Protein AF-A0A2E7HK68-F1 (afdb_monomer_lite)

Secondary structure (DSSP, 8-state):
-----TT------SSGGG-PPPPTHHHH-HHHHHHHHHHTGGGS------GGGG-STT-

Structure (mmCIF, N/CA/C/O backbone):
data_AF-A0A2E7HK68-F1
#
_entry.id   AF-A0A2E7HK68-F1
#
loop_
_atom_site.group_PDB
_atom_site.id
_atom_site.type_symbol
_atom_site.label_atom_id
_atom_site.label_alt_id
_atom_site.label_comp_id
_atom_site.label_asym_id
_atom_site.label_entity_id
_atom_site.label_seq_id
_atom_site.pdbx_PDB_ins_code
_atom_site.Cartn_x
_atom_site.Cartn_y
_atom_site.Cartn_z
_atom_site.occupancy
_atom_site.B_iso_or_equiv
_atom_site.auth_seq_id
_atom_site.auth_comp_id
_atom_site.auth_asym_id
_atom_site.auth_atom_id
_atom_site.pdbx_PDB_model_num
ATOM 1 N N . MET A 1 1 ? -11.047 -10.196 27.412 1.00 34.91 1 MET A N 1
ATOM 2 C CA . MET A 1 1 ? -12.141 -9.279 27.029 1.00 34.91 1 MET A CA 1
ATOM 3 C C . MET A 1 1 ? -11.718 -8.640 25.720 1.00 34.91 1 MET A C 1
ATOM 5 O O . MET A 1 1 ? -10.634 -8.078 25.706 1.00 34.91 1 MET A O 1
ATOM 9 N N . ASN A 1 2 ? -12.468 -8.814 24.625 1.00 52.66 2 ASN A N 1
ATOM 10 C CA . ASN A 1 2 ? -12.123 -8.163 23.356 1.00 52.66 2 ASN A CA 1
ATOM 11 C C . ASN A 1 2 ? -12.414 -6.671 23.498 1.00 52.66 2 ASN A C 1
ATOM 13 O O . ASN A 1 2 ? -13.575 -6.269 23.589 1.00 52.66 2 ASN A O 1
ATOM 17 N N . GLU A 1 3 ? -11.357 -5.875 23.578 1.00 56.81 3 GLU A N 1
ATOM 18 C CA . GLU A 1 3 ? -11.450 -4.428 23.491 1.00 56.81 3 GLU A CA 1
ATOM 19 C C . GLU A 1 3 ? -12.027 -4.075 22.118 1.00 56.81 3 GLU A C 1
ATOM 21 O O . GLU A 1 3 ? -11.511 -4.506 21.086 1.00 56.81 3 GLU A O 1
ATOM 26 N N . LYS A 1 4 ? -13.161 -3.367 22.099 1.00 63.53 4 LYS A N 1
ATOM 27 C CA . LYS A 1 4 ? -13.742 -2.886 20.847 1.00 63.53 4 LYS A CA 1
ATOM 28 C C . LYS A 1 4 ? -12.835 -1.786 20.314 1.00 63.53 4 LYS A C 1
ATOM 30 O O . LYS A 1 4 ? -12.759 -0.715 20.913 1.00 63.53 4 LYS A O 1
ATOM 35 N N . VAL A 1 5 ? -12.164 -2.046 19.197 1.00 71.12 5 VAL A N 1
ATOM 36 C CA . VAL A 1 5 ? -11.349 -1.031 18.532 1.00 71.12 5 VAL A CA 1
ATOM 37 C C . VAL A 1 5 ? -12.283 0.042 17.970 1.00 71.12 5 VAL A C 1
ATOM 39 O O . VAL A 1 5 ? -13.321 -0.262 17.377 1.00 71.12 5 VAL A O 1
ATOM 42 N N . ALA A 1 6 ? -11.946 1.313 18.189 1.00 74.31 6 ALA A N 1
ATOM 43 C CA . ALA A 1 6 ? -12.780 2.432 17.764 1.00 74.31 6 ALA A CA 1
ATOM 44 C C . ALA A 1 6 ? -13.092 2.365 16.255 1.00 74.31 6 ALA A C 1
ATOM 46 O O . ALA A 1 6 ? -12.197 2.193 15.425 1.00 74.31 6 ALA A O 1
ATOM 47 N N . GLY A 1 7 ? -14.373 2.519 15.906 1.00 75.88 7 GLY A N 1
ATOM 48 C CA . GLY A 1 7 ? -14.847 2.513 14.518 1.00 75.88 7 GLY A CA 1
ATOM 49 C C . GLY A 1 7 ? -15.163 1.133 13.926 1.00 75.88 7 GLY A C 1
ATOM 50 O O . GLY A 1 7 ? -15.494 1.064 12.746 1.00 75.88 7 GLY A O 1
ATOM 51 N N . GLU A 1 8 ? -15.094 0.044 14.697 1.00 84.50 8 GLU A N 1
ATOM 52 C CA . GLU A 1 8 ? -15.550 -1.275 14.233 1.00 84.50 8 GLU A CA 1
ATOM 53 C C . GLU A 1 8 ? -17.084 -1.384 14.217 1.00 84.50 8 GLU A C 1
ATOM 55 O O . GLU A 1 8 ? -17.743 -1.286 15.254 1.00 84.50 8 GLU A O 1
ATOM 60 N N . LEU A 1 9 ? -17.650 -1.616 13.026 1.00 83.31 9 LEU A N 1
ATOM 61 C CA . LEU A 1 9 ? -19.099 -1.752 12.796 1.00 83.31 9 LEU A CA 1
ATOM 62 C C . LEU A 1 9 ? -19.570 -3.210 12.648 1.00 83.31 9 LEU A C 1
ATOM 64 O O . LEU A 1 9 ? -20.768 -3.469 12.571 1.00 83.31 9 LEU A O 1
ATOM 68 N N . GLY A 1 10 ? -18.643 -4.167 12.638 1.00 83.25 10 GLY A N 1
ATOM 69 C CA . GLY A 1 10 ? -18.927 -5.593 12.492 1.00 83.25 10 GLY A CA 1
ATOM 70 C C . GLY A 1 10 ? -17.772 -6.337 11.816 1.00 83.25 10 GLY A C 1
ATOM 71 O O . GLY A 1 10 ? -16.851 -5.698 11.304 1.00 83.25 10 GLY A O 1
ATOM 72 N N . PRO A 1 11 ? -17.788 -7.680 11.831 1.00 83.12 11 PRO A N 1
ATOM 73 C CA . PRO A 1 11 ? -16.817 -8.487 11.101 1.00 83.12 11 PRO A CA 1
ATOM 74 C C . PRO A 1 11 ? -17.078 -8.450 9.587 1.00 83.12 11 PRO A C 1
ATOM 76 O O . PRO A 1 11 ? -18.153 -8.059 9.134 1.00 83.12 11 PRO A O 1
ATOM 79 N N . PHE A 1 12 ? -16.109 -8.929 8.806 1.00 85.25 12 PHE A N 1
ATOM 80 C CA . PHE A 1 12 ? -16.320 -9.228 7.390 1.00 85.25 12 PHE A CA 1
ATOM 81 C C . PHE A 1 12 ? -17.422 -10.289 7.226 1.00 85.25 12 PHE A C 1
ATOM 83 O O . PHE A 1 12 ? -17.457 -11.272 7.972 1.00 85.25 12 PHE A O 1
ATOM 90 N N . SER A 1 13 ? -18.309 -10.097 6.250 1.00 90.25 13 SER A N 1
ATOM 91 C CA . SER A 1 13 ? -19.413 -11.010 5.942 1.00 90.25 13 SER A CA 1
ATOM 92 C C . SER A 1 13 ? -19.482 -11.272 4.439 1.00 90.25 13 SER A C 1
ATOM 94 O O . SER A 1 13 ? -19.177 -10.406 3.624 1.00 90.25 13 SER A O 1
ATOM 96 N N . ASP A 1 14 ? -19.937 -12.467 4.075 1.00 92.50 14 ASP A N 1
ATOM 97 C CA . ASP A 1 14 ? -20.301 -12.860 2.712 1.00 92.50 14 ASP A CA 1
ATOM 98 C C . ASP A 1 14 ? -21.535 -12.112 2.168 1.00 92.50 14 ASP A C 1
ATOM 100 O O . ASP A 1 14 ? -21.785 -12.102 0.961 1.00 92.50 14 ASP A O 1
ATOM 104 N N . LYS A 1 15 ? -22.302 -11.448 3.038 1.00 93.62 15 LYS A N 1
ATOM 105 C CA . LYS A 1 15 ? -23.439 -10.605 2.667 1.00 93.62 15 LYS A CA 1
ATOM 106 C C . LYS A 1 15 ? -23.000 -9.152 2.590 1.00 93.62 15 LYS A C 1
ATOM 108 O O . LYS A 1 15 ? -22.727 -8.524 3.610 1.00 93.62 15 LYS A O 1
ATOM 113 N N . ALA A 1 16 ? -23.040 -8.577 1.388 1.00 88.94 16 ALA A N 1
ATOM 114 C CA . ALA A 1 16 ? -22.644 -7.185 1.155 1.00 88.94 16 ALA A CA 1
ATOM 115 C C . ALA A 1 16 ? -23.374 -6.182 2.073 1.00 88.94 16 ALA A C 1
ATOM 117 O O . ALA A 1 16 ? -22.758 -5.258 2.588 1.00 88.94 16 ALA A O 1
ATOM 118 N N . THR A 1 17 ? -24.662 -6.398 2.364 1.00 90.44 17 THR A N 1
ATOM 119 C CA . THR A 1 17 ? -25.459 -5.531 3.258 1.00 90.44 17 THR A CA 1
ATOM 120 C C . THR A 1 17 ? -25.067 -5.623 4.736 1.00 90.44 17 THR A C 1
ATOM 122 O O . THR A 1 17 ? -25.621 -4.902 5.561 1.00 90.44 17 THR A O 1
ATOM 125 N N . GLN A 1 18 ? -24.174 -6.548 5.087 1.00 89.38 18 GLN A N 1
ATOM 126 C CA . GLN A 1 18 ? -23.675 -6.7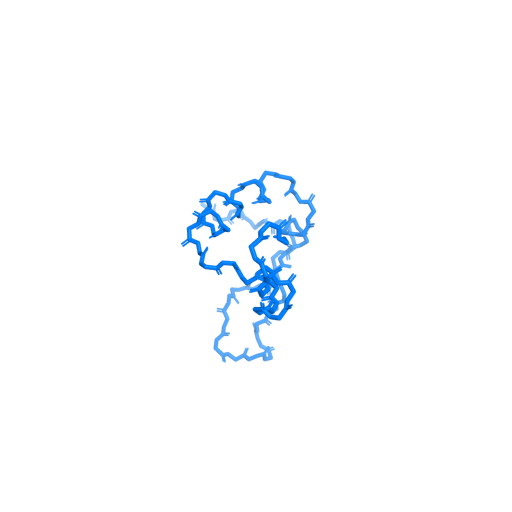86 6.443 1.00 89.38 18 GLN A CA 1
ATOM 127 C C . GLN A 1 18 ? -22.146 -6.654 6.521 1.00 89.38 18 GLN A C 1
ATOM 129 O O . GLN A 1 18 ? -21.581 -6.803 7.601 1.00 89.38 18 GLN A O 1
ATOM 134 N N . SER A 1 19 ? -21.480 -6.357 5.398 1.00 89.69 19 SER A N 1
ATOM 135 C CA . SER A 1 19 ? -20.040 -6.131 5.321 1.00 89.69 19 SER A CA 1
ATOM 136 C C . SER A 1 19 ? -19.767 -4.637 5.197 1.00 89.69 19 SER A C 1
ATOM 138 O O . SER A 1 19 ? -19.822 -4.060 4.112 1.00 89.69 19 SER A O 1
ATOM 140 N N . PHE A 1 20 ? -19.485 -4.003 6.330 1.00 90.19 20 PHE A N 1
ATOM 141 C CA . PHE A 1 20 ? -19.131 -2.588 6.375 1.00 90.19 20 PHE A CA 1
ATOM 142 C C . PHE A 1 20 ? -17.707 -2.354 5.853 1.00 90.19 20 PHE A C 1
ATOM 144 O O . PHE A 1 20 ? -16.891 -3.273 5.765 1.00 90.19 20 PHE A O 1
ATOM 151 N N . THR A 1 21 ? -17.400 -1.104 5.511 1.00 89.62 21 THR A N 1
ATOM 152 C CA . THR A 1 21 ? -16.032 -0.692 5.178 1.00 89.62 21 THR A CA 1
ATOM 153 C C . THR A 1 21 ? -15.094 -0.882 6.371 1.00 89.62 21 THR A C 1
ATOM 155 O O . THR A 1 21 ? -15.535 -0.901 7.522 1.00 89.62 21 THR A O 1
ATOM 158 N N . LEU A 1 22 ? -13.785 -0.949 6.108 1.00 90.19 22 LEU A N 1
ATOM 159 C CA . LEU A 1 22 ? -12.777 -1.009 7.169 1.00 90.19 22 LEU A CA 1
ATOM 160 C C . LEU A 1 22 ? -12.884 0.202 8.123 1.00 90.19 22 LEU A C 1
ATOM 162 O O . LEU A 1 22 ? -13.239 1.297 7.673 1.00 90.19 22 LEU A O 1
ATOM 166 N N . PRO A 1 23 ? -12.549 0.043 9.419 1.00 90.81 23 PRO A N 1
ATOM 167 C CA . PRO A 1 23 ? -12.433 1.161 10.354 1.00 90.81 23 PRO A CA 1
ATOM 168 C C . PRO A 1 23 ? -11.481 2.250 9.842 1.00 90.81 23 PRO A C 1
ATOM 170 O O . PRO A 1 23 ? -10.466 1.937 9.221 1.00 90.81 23 PRO A O 1
ATOM 173 N N . SER A 1 24 ? -11.751 3.519 10.175 1.00 92.12 24 SER A N 1
ATOM 174 C CA . SER A 1 24 ? -11.018 4.683 9.636 1.00 92.12 24 SER A CA 1
ATOM 175 C C . SER A 1 24 ? -9.491 4.565 9.710 1.00 92.12 24 SER A C 1
ATOM 177 O O . SER A 1 24 ? -8.809 5.017 8.796 1.00 92.12 24 SER A O 1
ATOM 179 N N . ARG A 1 25 ? -8.951 3.938 10.767 1.00 92.88 25 ARG A N 1
ATOM 180 C CA . ARG A 1 25 ? -7.502 3.759 10.954 1.00 92.88 25 ARG A CA 1
ATOM 181 C C . ARG A 1 25 ? -6.824 3.053 9.781 1.00 92.88 25 ARG A C 1
ATOM 183 O O . ARG A 1 25 ? -5.700 3.403 9.462 1.00 92.88 25 ARG A O 1
ATOM 190 N N . TYR A 1 26 ? -7.500 2.125 9.099 1.00 93.88 26 TYR A N 1
ATOM 191 C CA . TYR A 1 26 ? -6.921 1.430 7.943 1.00 93.88 26 TYR A CA 1
ATOM 192 C C . TYR A 1 26 ? -6.605 2.369 6.773 1.00 93.88 26 TYR A C 1
ATOM 194 O O . TYR A 1 26 ? -5.789 2.027 5.931 1.00 93.88 26 TYR A O 1
ATOM 202 N N . TYR A 1 27 ? -7.202 3.561 6.740 1.00 94.62 27 TYR A N 1
ATOM 203 C CA . TYR A 1 27 ? -6.934 4.563 5.710 1.00 94.62 27 TYR A CA 1
ATOM 204 C C . TYR A 1 27 ? -5.988 5.680 6.174 1.00 94.62 27 TYR A C 1
ATOM 206 O O . TYR A 1 27 ? -5.515 6.447 5.341 1.00 94.62 27 TYR A O 1
ATOM 214 N N . THR A 1 28 ? -5.738 5.824 7.483 1.00 95.38 28 THR A N 1
ATOM 215 C CA . THR A 1 28 ? -5.049 7.004 8.048 1.00 95.38 28 THR A CA 1
ATOM 216 C C . THR A 1 28 ? -3.863 6.687 8.954 1.00 95.38 28 THR A C 1
ATOM 218 O O . THR A 1 28 ? -3.053 7.572 9.209 1.00 95.38 28 THR A O 1
ATOM 221 N N . ASP A 1 29 ? -3.774 5.473 9.493 1.00 97.06 29 ASP A N 1
ATOM 222 C CA . ASP A 1 29 ? -2.711 5.068 10.410 1.00 97.06 29 ASP A CA 1
ATOM 223 C C . ASP A 1 29 ? -1.451 4.658 9.619 1.00 97.06 29 ASP A C 1
ATOM 225 O O . ASP A 1 29 ? -1.485 3.663 8.881 1.00 97.06 29 ASP A O 1
ATOM 229 N N . PRO A 1 30 ? -0.326 5.382 9.770 1.00 98.00 30 PRO A N 1
ATOM 230 C CA . PRO A 1 30 ? 0.900 5.084 9.036 1.00 98.00 30 PRO A CA 1
ATOM 231 C C . PRO A 1 30 ? 1.504 3.717 9.396 1.00 98.00 30 PRO A C 1
ATOM 233 O O . PRO A 1 30 ? 2.172 3.108 8.559 1.00 98.00 30 PRO A O 1
ATOM 236 N N . GLU A 1 31 ? 1.258 3.180 10.595 1.00 98.44 31 GLU A N 1
ATOM 237 C CA . GLU A 1 31 ? 1.764 1.856 10.979 1.00 98.44 31 GLU A CA 1
ATOM 238 C C . GLU A 1 31 ? 0.979 0.720 10.314 1.00 98.44 31 GLU A C 1
ATOM 240 O O . GLU A 1 31 ? 1.508 -0.373 10.083 1.00 98.44 31 GLU A O 1
ATOM 245 N N . ILE A 1 32 ? -0.300 0.943 9.998 1.00 97.50 32 ILE A N 1
ATOM 246 C CA . ILE A 1 32 ? -1.079 -0.003 9.189 1.00 97.50 32 ILE A CA 1
ATOM 247 C C . ILE A 1 32 ? -0.567 0.024 7.752 1.00 97.50 32 ILE A C 1
ATOM 249 O O . ILE A 1 32 ? -0.226 -1.036 7.227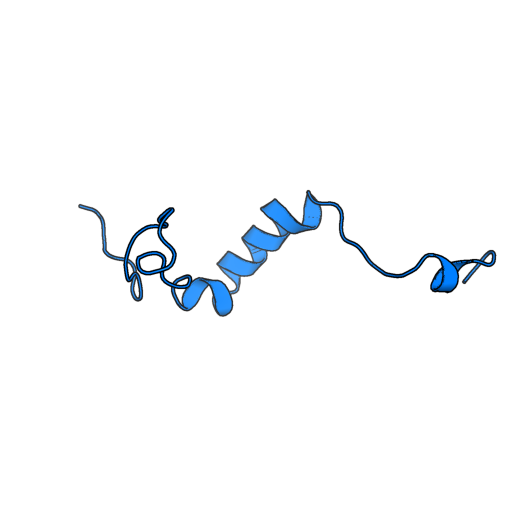 1.00 97.50 32 ILE A O 1
ATOM 253 N N . GLN A 1 33 ? -0.411 1.213 7.167 1.00 98.50 33 GLN A N 1
ATOM 254 C CA . GLN A 1 33 ? 0.127 1.367 5.813 1.00 98.50 33 GLN A CA 1
ATOM 255 C C . GLN A 1 33 ? 1.501 0.690 5.665 1.00 98.50 33 GLN A C 1
ATOM 257 O O . GLN A 1 33 ? 1.728 -0.062 4.716 1.00 98.50 33 GLN A O 1
ATOM 262 N N . ALA A 1 34 ? 2.417 0.904 6.615 1.00 98.69 34 ALA A N 1
ATOM 263 C CA . ALA A 1 34 ? 3.740 0.280 6.583 1.00 98.69 34 ALA A CA 1
ATOM 264 C C . ALA A 1 34 ? 3.651 -1.257 6.560 1.00 98.69 34 ALA A C 1
ATOM 266 O O . ALA A 1 34 ? 4.370 -1.920 5.812 1.00 98.69 34 ALA A O 1
ATOM 267 N N . ARG A 1 35 ? 2.721 -1.839 7.328 1.00 98.62 35 ARG A N 1
ATOM 268 C CA . ARG A 1 35 ? 2.478 -3.288 7.312 1.00 98.62 35 ARG A CA 1
ATOM 269 C C . ARG A 1 35 ? 1.879 -3.768 5.994 1.00 98.62 35 ARG A C 1
ATOM 271 O O . ARG A 1 35 ? 2.265 -4.838 5.531 1.00 98.62 35 ARG A O 1
ATOM 278 N N . GLU A 1 36 ? 0.979 -3.004 5.379 1.00 98.62 36 GLU A N 1
ATOM 279 C CA . GLU A 1 36 ?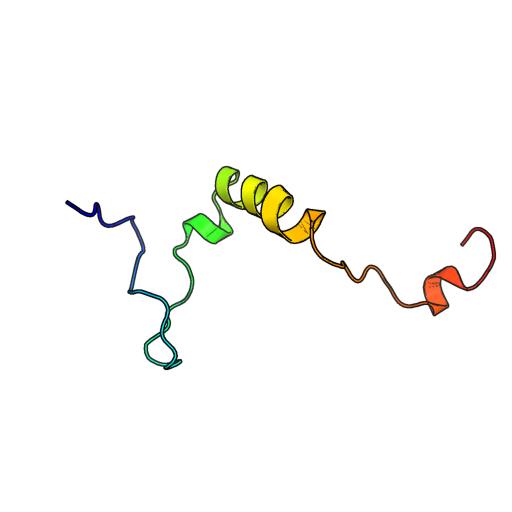 0.424 -3.326 4.057 1.00 98.62 36 GLU A CA 1
ATOM 280 C C . GLU A 1 36 ? 1.517 -3.352 2.980 1.00 98.62 36 GLU A C 1
ATOM 282 O O . GLU A 1 36 ? 1.551 -4.272 2.161 1.00 98.62 36 GLU A O 1
ATOM 287 N N . VAL A 1 37 ? 2.469 -2.412 3.021 1.00 98.50 37 VAL A N 1
ATOM 288 C CA . VAL A 1 37 ? 3.642 -2.408 2.128 1.00 98.50 37 VAL A CA 1
ATOM 289 C C . VAL A 1 37 ? 4.452 -3.699 2.262 1.00 98.50 37 VAL A C 1
ATOM 291 O O . VAL A 1 37 ? 4.728 -4.352 1.252 1.00 98.50 37 VAL A O 1
ATOM 294 N N . GLU A 1 38 ? 4.792 -4.111 3.486 1.00 98.75 38 GLU A N 1
ATOM 295 C CA . GLU A 1 38 ? 5.590 -5.325 3.718 1.00 98.75 38 GLU A CA 1
ATOM 296 C C . GLU A 1 38 ? 4.838 -6.627 3.417 1.00 98.75 38 GLU A C 1
ATOM 298 O O . GLU A 1 38 ? 5.430 -7.606 2.951 1.00 98.75 38 GLU A O 1
ATOM 303 N N . ALA A 1 39 ? 3.544 -6.679 3.726 1.00 98.56 39 ALA A N 1
ATOM 304 C CA . ALA A 1 39 ? 2.765 -7.909 3.644 1.00 98.56 39 ALA A CA 1
ATOM 305 C C . ALA A 1 39 ? 2.125 -8.130 2.271 1.00 98.56 39 ALA A C 1
ATOM 307 O O . ALA A 1 39 ? 1.978 -9.283 1.867 1.00 98.56 39 ALA A O 1
ATOM 308 N N . ILE A 1 40 ? 1.752 -7.058 1.571 1.00 98.50 40 ILE A N 1
ATOM 309 C CA . ILE A 1 40 ? 0.975 -7.124 0.331 1.00 98.50 40 ILE A CA 1
ATOM 310 C C . ILE A 1 40 ? 1.829 -6.646 -0.834 1.00 98.50 40 ILE A C 1
ATOM 312 O O . ILE A 1 40 ? 2.178 -7.451 -1.696 1.00 98.50 40 ILE A O 1
ATOM 316 N N . PHE A 1 41 ? 2.199 -5.365 -0.862 1.00 98.31 41 PHE A N 1
ATOM 317 C CA . PHE A 1 41 ? 2.782 -4.759 -2.063 1.00 98.31 41 PHE A CA 1
ATOM 318 C C . PHE A 1 41 ? 4.150 -5.354 -2.415 1.00 98.31 41 PHE A C 1
ATOM 320 O O . PHE A 1 41 ? 4.388 -5.700 -3.567 1.00 98.31 41 PHE A O 1
ATOM 327 N N . LYS A 1 42 ? 5.017 -5.601 -1.427 1.00 98.38 42 LYS A N 1
ATOM 328 C CA . LYS A 1 42 ? 6.314 -6.269 -1.647 1.00 98.38 42 LYS A CA 1
ATOM 329 C C . LYS A 1 42 ? 6.217 -7.758 -1.998 1.00 98.38 42 LYS A C 1
ATOM 331 O O . LYS A 1 42 ? 7.232 -8.373 -2.317 1.00 98.38 42 LYS A O 1
ATOM 336 N N . LYS A 1 43 ? 5.027 -8.355 -1.902 1.00 98.56 43 LYS A N 1
ATOM 337 C CA . LYS A 1 43 ? 4.793 -9.798 -2.088 1.00 98.56 43 LYS A CA 1
ATOM 338 C C . LYS A 1 43 ? 3.760 -10.101 -3.174 1.00 98.56 43 LYS A C 1
ATOM 340 O O . LYS A 1 43 ? 3.355 -11.251 -3.319 1.00 98.56 43 LYS A O 1
ATOM 345 N N . SER A 1 44 ? 3.346 -9.088 -3.931 1.00 98.50 44 SER A N 1
ATOM 346 C CA . SER A 1 44 ? 2.332 -9.199 -4.977 1.00 98.50 44 SER A CA 1
ATOM 347 C C . SER A 1 44 ? 2.882 -8.706 -6.307 1.00 98.50 44 SER A C 1
ATOM 349 O O . SER A 1 44 ? 3.762 -7.850 -6.355 1.00 98.50 44 SER A O 1
ATOM 351 N N . TRP A 1 45 ? 2.327 -9.220 -7.400 1.00 98.12 45 TRP A N 1
ATOM 352 C CA . TRP A 1 45 ? 2.547 -8.632 -8.716 1.00 98.12 45 TRP A CA 1
ATOM 353 C C . TRP A 1 45 ? 1.882 -7.255 -8.775 1.00 98.12 45 TRP A C 1
ATOM 355 O O . TRP A 1 45 ? 0.675 -7.143 -8.560 1.00 98.12 45 TRP A O 1
ATOM 365 N N . ILE A 1 46 ? 2.665 -6.216 -9.070 1.00 97.56 46 ILE A N 1
ATOM 366 C CA . ILE A 1 46 ? 2.176 -4.844 -9.241 1.00 97.56 46 ILE A CA 1
ATOM 367 C C . ILE A 1 46 ? 2.220 -4.514 -10.731 1.00 97.56 46 ILE A C 1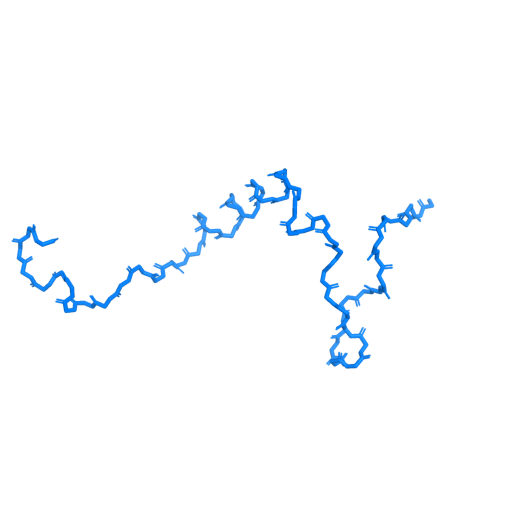
ATOM 369 O O . ILE A 1 46 ? 3.284 -4.540 -11.345 1.00 97.56 46 ILE A O 1
ATOM 373 N N . ASN A 1 47 ? 1.062 -4.211 -11.315 1.00 96.44 47 ASN A N 1
ATOM 374 C CA . ASN A 1 47 ? 0.997 -3.704 -12.681 1.00 96.44 47 ASN A CA 1
ATOM 375 C C . ASN A 1 47 ? 1.462 -2.238 -12.691 1.00 96.44 47 ASN A C 1
ATOM 377 O O . ASN A 1 47 ? 0.877 -1.410 -11.995 1.00 96.44 47 ASN A O 1
ATOM 381 N N . ILE A 1 48 ? 2.520 -1.947 -13.453 1.00 95.25 48 ILE A N 1
ATOM 382 C CA . ILE A 1 48 ? 3.172 -0.628 -13.501 1.00 95.25 48 ILE A CA 1
ATOM 383 C C . ILE A 1 48 ? 2.950 0.136 -14.815 1.00 95.25 48 ILE A C 1
ATOM 385 O O . ILE A 1 48 ? 3.376 1.282 -14.910 1.00 95.25 48 ILE A O 1
ATOM 389 N N . GLY A 1 49 ? 2.312 -0.462 -15.825 1.00 94.25 49 GLY A N 1
ATOM 390 C CA . GLY A 1 49 ? 2.168 0.169 -17.139 1.00 94.25 49 GLY A CA 1
ATOM 391 C C . GLY A 1 49 ? 1.838 -0.810 -18.259 1.00 94.25 49 GLY A C 1
ATOM 392 O O . GLY A 1 49 ? 1.776 -2.028 -18.054 1.00 94.25 49 GLY A O 1
ATOM 393 N N . HIS A 1 50 ? 1.612 -0.271 -19.456 1.00 96.12 50 HIS A N 1
ATOM 394 C CA . HIS A 1 50 ? 1.372 -1.072 -20.648 1.00 96.12 50 HIS A CA 1
ATOM 395 C C . HIS A 1 50 ? 2.698 -1.350 -21.367 1.00 96.12 50 HIS A C 1
ATOM 397 O O . HIS A 1 50 ? 3.601 -0.521 -21.368 1.00 96.12 50 HIS A O 1
ATOM 403 N N . PHE A 1 51 ? 2.826 -2.504 -22.030 1.00 93.62 51 PHE A N 1
ATOM 404 C CA . PHE A 1 51 ? 4.080 -2.869 -22.708 1.00 93.62 51 PHE A CA 1
ATOM 405 C C . PHE A 1 51 ? 4.508 -1.834 -23.763 1.00 93.62 51 PHE A C 1
ATOM 407 O O . PHE A 1 51 ? 5.695 -1.659 -24.013 1.00 93.62 51 PHE A O 1
ATOM 414 N N . ALA A 1 52 ? 3.535 -1.153 -24.379 1.00 95.88 52 ALA A N 1
ATOM 415 C CA . ALA A 1 52 ? 3.790 -0.134 -25.393 1.00 95.88 52 ALA A CA 1
ATOM 416 C C . ALA A 1 52 ? 4.568 1.072 -24.843 1.00 95.88 52 ALA A C 1
ATOM 418 O O . ALA A 1 52 ? 5.219 1.758 -25.624 1.00 95.88 52 ALA A O 1
ATOM 419 N N . ASP A 1 53 ? 4.534 1.302 -23.527 1.00 95.12 53 ASP A N 1
ATOM 420 C CA . ASP A 1 53 ? 5.239 2.414 -22.886 1.00 95.12 53 ASP A CA 1
ATOM 421 C C . ASP A 1 53 ? 6.761 2.170 -22.815 1.00 95.12 53 ASP A C 1
ATOM 423 O O . ASP A 1 53 ? 7.521 3.120 -22.669 1.00 95.12 53 ASP A O 1
ATOM 427 N N . VAL A 1 54 ? 7.211 0.913 -22.958 1.00 95.12 54 VAL A N 1
ATOM 428 C CA . VAL A 1 54 ? 8.626 0.486 -22.862 1.00 95.12 54 VAL A CA 1
ATOM 429 C C . VAL A 1 54 ? 9.028 -0.465 -24.000 1.00 95.12 54 VAL A C 1
ATOM 431 O O . VAL A 1 54 ? 9.812 -1.396 -23.820 1.00 95.12 54 VAL A O 1
ATOM 434 N N . ALA A 1 55 ? 8.441 -0.278 -25.184 1.00 95.62 55 ALA A N 1
ATOM 435 C CA . ALA A 1 55 ? 8.625 -1.197 -26.310 1.00 95.62 55 ALA A CA 1
ATOM 436 C C . ALA A 1 55 ? 10.056 -1.194 -26.880 1.00 95.62 55 ALA A C 1
ATOM 438 O O . ALA A 1 55 ? 10.512 -2.211 -27.403 1.00 95.62 55 ALA A O 1
ATOM 439 N N . GLU A 1 56 ? 10.756 -0.063 -26.771 1.00 96.62 56 GLU A N 1
ATOM 440 C CA . GLU A 1 56 ? 12.087 0.136 -27.340 1.00 96.62 56 GLU A CA 1
ATOM 441 C C . GLU A 1 56 ? 13.191 0.002 -26.277 1.00 96.62 56 GLU A C 1
ATOM 443 O O . GLU A 1 56 ? 12.993 0.387 -25.121 1.00 96.62 56 GLU A O 1
ATOM 448 N N . PRO A 1 57 ? 14.391 -0.491 -26.637 1.00 94.50 57 PRO A N 1
ATOM 449 C CA . PRO A 1 57 ? 15.510 -0.569 -25.704 1.00 94.50 57 PRO A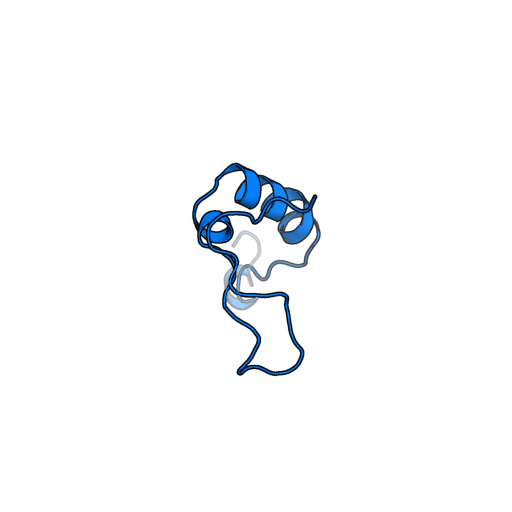 CA 1
ATOM 450 C C . PRO A 1 57 ? 15.880 0.799 -25.110 1.00 94.50 57 PRO A C 1
ATOM 452 O O . PRO A 1 57 ? 16.271 1.716 -25.830 1.00 94.50 57 PRO A O 1
ATOM 455 N N . GLY A 1 58 ? 15.822 0.906 -23.781 1.00 91.94 58 GLY A N 1
ATOM 456 C CA . GLY A 1 58 ? 16.182 2.118 -23.037 1.00 91.94 58 GLY A CA 1
ATOM 457 C C . GLY A 1 58 ? 15.034 3.102 -22.788 1.00 91.94 58 GLY A C 1
ATOM 458 O O . GLY A 1 58 ? 15.303 4.173 -22.245 1.00 91.94 58 GLY A O 1
ATOM 459 N N . ALA A 1 59 ? 13.804 2.751 -23.179 1.00 85.19 59 ALA A N 1
ATOM 460 C CA . ALA A 1 59 ? 12.581 3.446 -22.77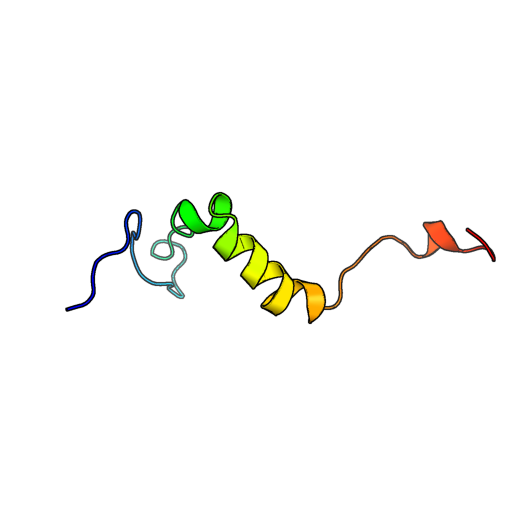9 1.00 85.19 59 ALA A CA 1
ATOM 461 C C . ALA A 1 59 ? 12.220 3.203 -21.302 1.00 85.19 59 ALA A C 1
ATOM 463 O O . ALA A 1 59 ? 12.582 2.127 -20.765 1.00 85.19 59 ALA A O 1
#

Foldseek 3Di:
DDDDDPQDPDDADPDPVRGDDDGPCCVPPVVNVVVCCVPPVVPDDDDDDDCVVVVDPPD

pLDDT: mean 89.97, std 12.29, range [34.91, 98.75]

Radius of gyration: 18.45 Å; chains: 1; bounding box: 42×20×54 Å

Sequence (59 aa):
MNEKVAGELGPFSDKATQSFTLPSRYYTDPEIQAREVEAIFKKSWINIGHFADVAEPGA